Protein AF-A0A6L6L9D3-F1 (afdb_monomer_lite)

Foldseek 3Di:
DDDDLLRVLVVVLVVVQVVQDWDFDQDPVRDTDIRDHDDPVNSVVSSVVSSVVVVVVVVVVD

Sequence (62 aa):
MSKSNKELAVDVAIEYIRAHQKQIIVSSNNVFKETSMIDLESVNNIIKSVYETLDELDQSTD

Secondary structure (DSSP, 8-state):
-PPPHHHHHHHHHHHHHHHT---EEE-TTS-EEEPPPPPHHHHHHHHHHHHHHHHHHHHTT-

pLDDT: mean 82.41, std 8.87, range [48.75, 91.75]

Structure (mmCIF, N/CA/C/O backbone):
data_AF-A0A6L6L9D3-F1
#
_entry.id   AF-A0A6L6L9D3-F1
#
loop_
_atom_site.group_PDB
_atom_site.id
_atom_site.type_symbol
_atom_site.label_atom_id
_atom_site.label_alt_id
_atom_site.label_comp_id
_atom_site.label_asym_id
_atom_site.label_entity_id
_atom_site.label_seq_id
_atom_site.pdbx_PDB_ins_code
_atom_site.Cartn_x
_atom_site.Cartn_y
_atom_site.Cartn_z
_atom_site.occupancy
_atom_site.B_iso_or_equiv
_atom_site.auth_seq_id
_atom_site.auth_comp_id
_atom_site.auth_asym_id
_atom_site.auth_atom_id
_atom_site.pdbx_PDB_model_num
ATOM 1 N N . MET A 1 1 ? -15.413 -12.083 10.093 1.00 51.19 1 MET A N 1
ATOM 2 C CA . MET A 1 1 ? -14.808 -10.996 10.887 1.00 51.19 1 MET A CA 1
ATOM 3 C C . MET A 1 1 ? -14.593 -9.821 9.956 1.00 51.19 1 MET A C 1
ATOM 5 O O . MET A 1 1 ? -14.178 -10.067 8.829 1.00 51.19 1 MET A O 1
ATOM 9 N N . SER A 1 2 ? -14.931 -8.600 10.377 1.00 70.75 2 SER A N 1
ATOM 10 C CA . SER A 1 2 ? -14.529 -7.402 9.630 1.00 70.75 2 SER A CA 1
ATOM 11 C C . SER A 1 2 ? -13.012 -7.262 9.732 1.00 70.75 2 SER A C 1
ATOM 13 O O . SER A 1 2 ? -12.465 -7.512 10.806 1.00 70.75 2 SER A O 1
ATOM 15 N N . LYS A 1 3 ? -12.339 -6.932 8.628 1.00 75.06 3 LYS A N 1
ATOM 16 C CA . LYS A 1 3 ? -10.904 -6.628 8.654 1.00 75.06 3 LYS A CA 1
ATOM 17 C C . LYS A 1 3 ? -10.695 -5.297 9.371 1.00 75.06 3 LYS A C 1
ATOM 19 O O . LYS A 1 3 ? -11.517 -4.396 9.240 1.00 75.06 3 LYS A O 1
ATOM 24 N N . SER A 1 4 ? -9.605 -5.181 10.115 1.00 85.81 4 SER A N 1
ATOM 25 C CA . SER A 1 4 ? -9.153 -3.899 10.655 1.00 85.81 4 SER A CA 1
ATOM 26 C C . SER A 1 4 ? -8.601 -3.001 9.543 1.00 85.81 4 SER A C 1
ATOM 28 O O . SER A 1 4 ? -8.091 -3.493 8.533 1.00 85.81 4 SER A O 1
ATOM 30 N N . ASN A 1 5 ? -8.608 -1.682 9.752 1.00 83.75 5 ASN A N 1
ATOM 31 C CA . ASN A 1 5 ? -8.033 -0.718 8.799 1.00 83.75 5 ASN A CA 1
ATOM 32 C C . ASN A 1 5 ? -6.547 -0.989 8.517 1.00 83.75 5 ASN A C 1
ATOM 34 O O . ASN A 1 5 ? -6.074 -0.772 7.403 1.00 83.75 5 ASN A O 1
ATOM 38 N N . LYS A 1 6 ? -5.818 -1.549 9.495 1.00 82.31 6 LYS A N 1
ATOM 39 C CA . LYS A 1 6 ? -4.431 -2.004 9.308 1.00 82.31 6 LYS A CA 1
ATOM 40 C C . LYS A 1 6 ? -4.328 -3.139 8.295 1.00 82.31 6 LYS A C 1
ATOM 42 O O . LYS A 1 6 ? -3.467 -3.094 7.423 1.00 82.31 6 LYS A O 1
ATOM 47 N N . GLU A 1 7 ? -5.189 -4.147 8.403 1.00 86.25 7 GLU A N 1
ATOM 48 C CA . GLU A 1 7 ? -5.209 -5.270 7.459 1.00 86.25 7 GLU A CA 1
ATOM 49 C C . GLU A 1 7 ? -5.619 -4.803 6.060 1.00 86.25 7 GLU A C 1
ATOM 51 O O . GLU A 1 7 ? -5.007 -5.211 5.075 1.00 86.25 7 GLU A O 1
ATOM 56 N N . LEU A 1 8 ? -6.588 -3.886 5.968 1.00 88.88 8 LEU A N 1
ATOM 57 C CA . LEU A 1 8 ? -7.035 -3.346 4.687 1.00 88.88 8 LEU A CA 1
ATOM 58 C C . LEU A 1 8 ? -5.948 -2.507 3.995 1.00 88.88 8 LEU A C 1
ATOM 60 O O . LEU A 1 8 ? -5.732 -2.660 2.794 1.00 88.88 8 LEU A O 1
ATOM 64 N N . ALA A 1 9 ? -5.213 -1.677 4.739 1.00 86.69 9 ALA A N 1
ATOM 65 C CA . ALA A 1 9 ? -4.104 -0.896 4.192 1.00 86.69 9 ALA A CA 1
ATOM 66 C C . ALA A 1 9 ? -2.976 -1.782 3.636 1.00 86.69 9 ALA A C 1
ATOM 68 O O . ALA A 1 9 ? -2.406 -1.486 2.583 1.00 86.69 9 ALA A O 1
ATOM 69 N N . VAL A 1 10 ? -2.679 -2.898 4.310 1.00 87.75 10 VAL A N 1
ATOM 70 C CA . VAL A 1 10 ? -1.696 -3.883 3.835 1.00 87.75 10 VAL A CA 1
ATOM 71 C C . VAL A 1 10 ? -2.179 -4.573 2.557 1.00 87.75 10 VAL A C 1
ATOM 73 O O . VAL A 1 10 ? -1.406 -4.688 1.606 1.00 87.75 10 VAL A O 1
ATOM 76 N N . ASP A 1 11 ? -3.449 -4.980 2.493 1.00 89.38 11 ASP A N 1
ATOM 77 C CA . ASP A 1 11 ? -4.022 -5.603 1.294 1.00 89.38 11 ASP A CA 1
ATOM 78 C C . ASP A 1 11 ? -3.965 -4.667 0.077 1.00 89.38 11 ASP A C 1
ATOM 80 O O . ASP A 1 11 ? -3.568 -5.082 -1.013 1.00 89.38 11 ASP A O 1
ATOM 84 N N . VAL A 1 12 ? -4.296 -3.385 0.266 1.00 87.56 12 VAL A N 1
ATOM 85 C CA . VAL A 1 12 ? -4.221 -2.374 -0.800 1.00 87.56 12 VAL A CA 1
ATOM 86 C C . VAL A 1 12 ? -2.788 -2.210 -1.302 1.00 87.56 12 VAL A C 1
ATOM 88 O O . VAL A 1 12 ? -2.566 -2.156 -2.511 1.00 87.56 12 VAL A O 1
ATOM 91 N N . ALA A 1 13 ? -1.799 -2.187 -0.407 1.00 87.06 13 ALA A N 1
ATOM 92 C CA . ALA A 1 13 ? -0.399 -2.099 -0.807 1.00 87.06 13 ALA A CA 1
ATOM 93 C C . ALA A 1 13 ? 0.063 -3.327 -1.606 1.00 87.06 13 ALA A C 1
ATOM 95 O O . ALA A 1 13 ? 0.779 -3.178 -2.597 1.00 87.06 13 ALA A O 1
ATOM 96 N N . ILE A 1 14 ? -0.379 -4.531 -1.231 1.00 88.31 14 ILE A N 1
ATOM 97 C CA . ILE A 1 14 ? -0.082 -5.764 -1.976 1.00 88.31 14 ILE A CA 1
ATOM 98 C C . ILE A 1 14 ? -0.649 -5.688 -3.397 1.00 88.31 14 ILE A C 1
ATOM 100 O O . ILE A 1 14 ? 0.071 -5.964 -4.359 1.00 88.31 14 ILE A O 1
ATOM 104 N N . GLU A 1 15 ? -1.913 -5.293 -3.548 1.00 89.00 15 GLU A N 1
ATOM 105 C CA . GLU A 1 15 ? -2.545 -5.150 -4.865 1.00 89.00 15 GLU A CA 1
ATOM 106 C C . GLU A 1 15 ? -1.884 -4.047 -5.699 1.00 89.00 15 GLU A C 1
ATOM 108 O O . GLU A 1 15 ? -1.650 -4.222 -6.896 1.00 89.00 15 GLU A O 1
ATOM 113 N N . TYR A 1 16 ? -1.477 -2.946 -5.066 1.00 86.12 16 TYR A N 1
ATOM 114 C CA . TYR A 1 16 ? -0.759 -1.875 -5.746 1.00 86.12 16 TYR A CA 1
ATOM 115 C C . TYR A 1 16 ? 0.609 -2.338 -6.271 1.00 86.12 16 TYR A C 1
ATOM 117 O O . TYR A 1 16 ? 0.953 -2.058 -7.421 1.00 86.12 16 TYR A O 1
ATOM 125 N N . ILE A 1 17 ? 1.374 -3.098 -5.476 1.00 86.31 17 ILE A N 1
ATOM 126 C CA . ILE A 1 17 ? 2.649 -3.698 -5.908 1.00 86.31 17 ILE A CA 1
ATOM 127 C C . ILE A 1 17 ? 2.422 -4.670 -7.070 1.00 86.31 17 ILE A C 1
ATOM 129 O O . ILE A 1 17 ? 3.188 -4.664 -8.034 1.00 86.31 17 ILE A O 1
ATOM 133 N N . ARG A 1 18 ? 1.369 -5.496 -7.003 1.00 85.06 18 ARG A N 1
ATOM 134 C CA . ARG A 1 18 ? 1.003 -6.437 -8.076 1.00 85.06 18 ARG A CA 1
ATOM 135 C C . ARG A 1 18 ? 0.679 -5.713 -9.382 1.00 85.06 18 ARG A C 1
ATOM 137 O O . ARG A 1 18 ? 1.130 -6.154 -10.436 1.00 85.06 18 ARG A O 1
ATOM 144 N N . ALA A 1 19 ? -0.037 -4.593 -9.317 1.00 83.81 19 ALA A N 1
ATOM 145 C CA . ALA A 1 19 ? -0.355 -3.779 -10.488 1.00 83.81 19 ALA A CA 1
ATOM 146 C C . ALA A 1 19 ? 0.882 -3.100 -11.112 1.00 83.81 19 ALA A C 1
ATOM 148 O O . ALA A 1 19 ? 0.910 -2.875 -12.321 1.00 83.81 19 ALA A O 1
ATOM 149 N N . HIS A 1 20 ? 1.919 -2.819 -10.314 1.00 81.00 20 HIS A N 1
ATOM 150 C CA . HIS A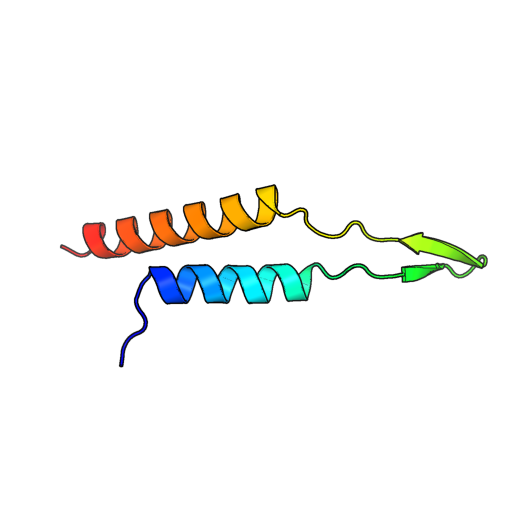 1 20 ? 3.136 -2.107 -10.734 1.00 81.00 20 HIS A CA 1
ATOM 151 C C . HIS A 1 20 ? 4.369 -3.016 -10.821 1.00 81.00 20 HIS A C 1
ATOM 153 O O . HIS A 1 20 ? 5.504 -2.578 -10.607 1.00 81.00 20 HIS A O 1
ATOM 159 N N . GLN A 1 21 ? 4.169 -4.297 -11.137 1.00 75.44 21 GLN A N 1
ATOM 160 C CA . GLN A 1 21 ? 5.284 -5.203 -11.388 1.00 75.44 21 GLN A CA 1
ATOM 161 C C . GLN A 1 21 ? 6.120 -4.730 -12.584 1.00 75.44 21 GLN A C 1
ATOM 163 O O . GLN A 1 21 ? 5.592 -4.232 -13.581 1.00 75.44 21 GLN A O 1
ATOM 168 N N . LYS A 1 22 ? 7.442 -4.917 -12.486 1.00 78.56 22 LYS A N 1
ATOM 169 C CA . LYS A 1 22 ? 8.386 -4.643 -13.574 1.00 78.56 22 LYS A CA 1
ATOM 170 C C . LYS A 1 22 ? 7.980 -5.442 -14.813 1.00 78.56 22 LYS A C 1
ATOM 172 O O . LYS A 1 22 ? 7.966 -6.671 -14.786 1.00 78.56 22 LYS A O 1
ATOM 177 N N . GLN A 1 23 ? 7.697 -4.743 -15.903 1.00 76.44 23 GLN A N 1
ATOM 178 C CA . GLN A 1 23 ? 7.403 -5.327 -17.203 1.00 76.44 23 GLN A CA 1
ATOM 179 C C . GLN A 1 23 ? 8.582 -5.070 -18.131 1.00 76.44 23 GLN A C 1
ATOM 181 O O . GLN A 1 23 ? 9.090 -3.951 -18.226 1.00 76.44 23 GLN A O 1
ATOM 186 N N . ILE A 1 24 ? 9.016 -6.121 -18.821 1.00 77.69 24 ILE A N 1
ATOM 187 C CA . ILE A 1 24 ? 9.978 -6.013 -19.912 1.00 77.69 24 ILE A CA 1
ATOM 188 C C . ILE A 1 24 ? 9.174 -6.128 -21.198 1.00 77.69 24 ILE A C 1
ATOM 190 O O . ILE A 1 24 ? 8.643 -7.190 -21.518 1.00 77.69 24 ILE A O 1
ATOM 194 N N . ILE A 1 25 ? 9.063 -5.018 -21.915 1.00 78.12 25 ILE A N 1
ATOM 195 C CA . ILE A 1 25 ? 8.308 -4.930 -23.159 1.00 78.12 25 ILE A CA 1
ATOM 196 C C . ILE A 1 25 ? 9.315 -4.855 -24.304 1.00 78.12 25 ILE A C 1
ATOM 198 O O . ILE A 1 25 ? 10.161 -3.959 -24.344 1.00 78.12 25 ILE A O 1
ATOM 202 N N . VAL A 1 26 ? 9.230 -5.791 -25.247 1.00 77.19 26 VAL A N 1
ATOM 203 C CA . VAL A 1 26 ? 10.017 -5.728 -26.484 1.00 77.19 26 VAL A CA 1
ATOM 204 C C . VAL A 1 26 ? 9.213 -4.909 -27.485 1.00 77.19 26 VAL A C 1
ATOM 206 O O . VAL A 1 26 ? 8.129 -5.309 -27.905 1.00 77.19 26 VAL A O 1
ATOM 209 N N . SER A 1 27 ? 9.719 -3.727 -27.831 1.00 76.81 27 SER A N 1
ATOM 210 C CA . SER A 1 27 ? 9.109 -2.888 -28.866 1.00 76.81 27 SER A CA 1
ATOM 211 C C . SER A 1 27 ? 9.323 -3.516 -30.251 1.00 76.81 27 SER A C 1
ATOM 213 O O . SER A 1 27 ? 10.274 -4.271 -30.448 1.00 76.81 27 SER A O 1
ATOM 215 N N . SER A 1 28 ? 8.492 -3.173 -31.241 1.00 79.88 28 SER A N 1
ATOM 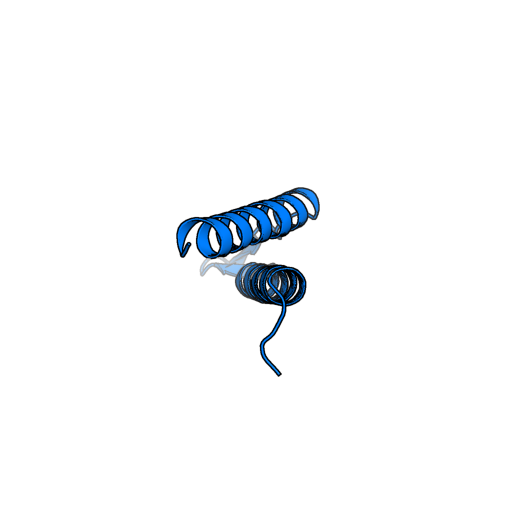216 C CA . SER A 1 28 ? 8.542 -3.745 -32.604 1.00 79.88 28 SER A CA 1
ATOM 217 C C . SER A 1 28 ? 9.883 -3.572 -33.337 1.00 79.88 28 SER A C 1
ATOM 219 O O . SER A 1 28 ? 10.105 -4.190 -34.371 1.00 79.88 28 SER A O 1
ATOM 221 N N . ASN A 1 29 ? 10.772 -2.725 -32.818 1.00 88.06 29 ASN A N 1
ATOM 222 C CA . ASN A 1 29 ? 12.129 -2.476 -33.303 1.00 88.06 29 ASN A CA 1
ATOM 223 C C . ASN A 1 29 ? 13.215 -3.217 -32.492 1.00 88.06 29 ASN A C 1
ATOM 225 O O . ASN A 1 29 ? 14.368 -2.791 -32.502 1.00 88.06 29 ASN A O 1
ATOM 229 N N . ASN A 1 30 ? 12.860 -4.276 -31.755 1.00 83.25 30 ASN A N 1
ATOM 230 C CA . ASN A 1 30 ? 13.752 -5.032 -30.865 1.00 83.25 30 ASN A CA 1
ATOM 231 C C . ASN A 1 30 ? 14.387 -4.215 -29.721 1.00 83.25 30 ASN A C 1
ATOM 233 O O . ASN A 1 30 ? 15.342 -4.669 -29.091 1.00 83.25 30 ASN A O 1
ATOM 237 N N . VAL A 1 31 ? 13.856 -3.030 -29.407 1.00 82.31 31 VAL A N 1
ATOM 238 C CA . VAL A 1 31 ? 14.304 -2.254 -28.244 1.00 82.31 31 VAL A CA 1
ATOM 239 C C . VAL A 1 31 ? 13.576 -2.737 -26.993 1.00 82.31 31 VAL A C 1
ATOM 241 O O . VAL A 1 31 ? 12.342 -2.746 -26.940 1.00 82.31 31 VAL A O 1
ATOM 244 N N . PHE A 1 32 ? 14.352 -3.102 -25.974 1.00 79.88 32 PHE A N 1
ATOM 245 C CA . PHE A 1 32 ? 13.844 -3.427 -24.646 1.00 79.88 32 PHE A CA 1
ATOM 246 C C . PHE A 1 32 ? 13.423 -2.144 -23.930 1.00 79.88 32 PHE A C 1
ATOM 248 O O . PHE A 1 32 ? 14.224 -1.225 -23.758 1.00 79.88 32 PHE A O 1
ATOM 255 N N . LYS A 1 33 ? 12.160 -2.080 -23.509 1.00 77.81 33 LYS A N 1
ATOM 256 C CA . LYS A 1 33 ? 11.669 -1.070 -22.574 1.00 77.81 33 LYS A CA 1
ATOM 257 C C . LYS A 1 33 ? 11.346 -1.755 -21.259 1.00 77.81 33 LYS A C 1
ATOM 259 O O . LYS A 1 33 ? 10.508 -2.652 -21.216 1.00 77.81 33 LYS A O 1
ATOM 264 N N . GLU A 1 34 ? 12.016 -1.326 -20.202 1.00 75.19 34 GLU A N 1
ATOM 265 C CA . GLU A 1 34 ? 11.713 -1.758 -18.844 1.00 75.19 34 GLU A CA 1
ATOM 266 C C . GLU A 1 34 ? 10.809 -0.718 -18.185 1.00 75.19 34 GLU A C 1
ATOM 268 O O . GLU A 1 34 ? 11.102 0.478 -18.238 1.00 75.19 34 GLU A O 1
ATOM 273 N N . THR A 1 35 ? 9.713 -1.154 -17.568 1.00 72.56 35 THR A N 1
ATOM 274 C CA . THR A 1 35 ? 8.976 -0.297 -16.636 1.00 72.56 35 THR A CA 1
ATOM 275 C C . THR A 1 35 ? 9.667 -0.329 -15.276 1.00 72.56 35 THR A C 1
ATOM 277 O O . THR A 1 35 ? 10.146 -1.374 -14.830 1.00 72.56 35 THR A O 1
ATOM 280 N N . SER A 1 36 ? 9.759 0.821 -14.612 1.00 70.62 36 SER A N 1
ATOM 281 C CA . SER A 1 36 ? 10.313 0.888 -13.261 1.00 70.62 36 SER A CA 1
ATOM 282 C C . SER A 1 36 ? 9.389 0.166 -12.284 1.00 70.62 36 SER A C 1
ATOM 284 O O . SER A 1 36 ? 8.173 0.352 -12.323 1.00 70.62 36 SER A O 1
ATOM 286 N N . MET A 1 37 ? 9.969 -0.650 -11.406 1.00 73.44 37 MET A N 1
ATOM 287 C CA . MET A 1 37 ? 9.249 -1.188 -10.254 1.00 73.44 37 MET A CA 1
ATOM 288 C C . MET A 1 37 ? 9.020 -0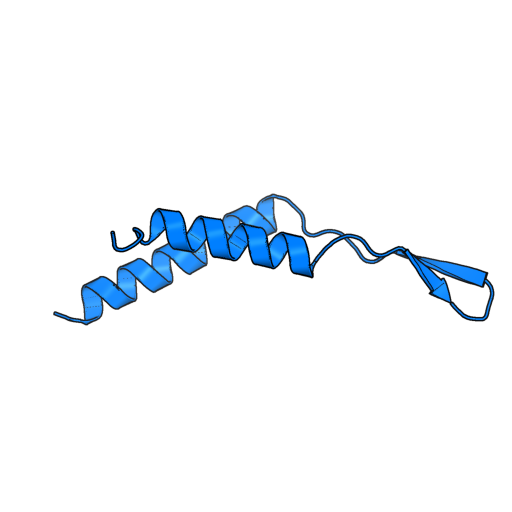.065 -9.238 1.00 73.44 37 MET A C 1
ATOM 290 O O . MET A 1 37 ? 9.869 0.818 -9.101 1.00 73.44 37 MET A O 1
ATOM 294 N N . ILE A 1 38 ? 7.901 -0.118 -8.517 1.00 8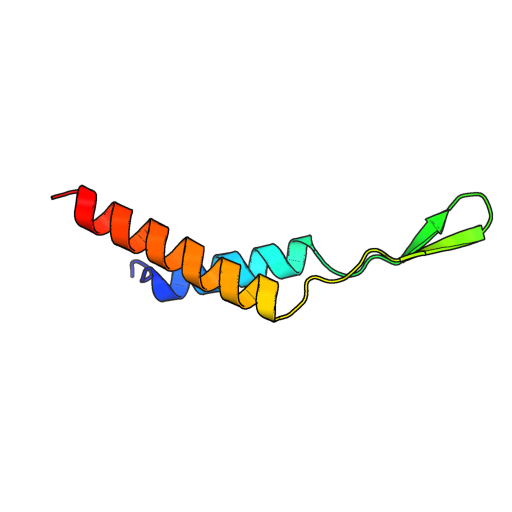2.75 38 ILE A N 1
ATOM 295 C CA . ILE A 1 38 ? 7.692 0.750 -7.358 1.00 82.75 38 ILE A CA 1
ATOM 296 C C . ILE A 1 38 ? 8.737 0.455 -6.271 1.00 82.75 38 ILE A C 1
ATOM 298 O O . ILE A 1 38 ? 9.017 -0.704 -5.959 1.00 82.75 38 ILE A O 1
ATOM 302 N N . ASP A 1 39 ? 9.334 1.501 -5.708 1.00 85.75 39 ASP A N 1
ATOM 303 C CA . ASP A 1 39 ? 10.280 1.379 -4.604 1.00 85.75 39 ASP A CA 1
ATOM 304 C C . ASP A 1 39 ? 9.563 1.183 -3.251 1.00 85.75 39 ASP A C 1
ATOM 306 O O . ASP A 1 39 ? 8.364 1.427 -3.094 1.00 85.75 39 ASP A O 1
ATOM 310 N N . LEU A 1 40 ? 10.314 0.729 -2.246 1.00 84.06 40 LEU A N 1
ATOM 311 C CA . LEU A 1 40 ? 9.773 0.419 -0.921 1.00 84.06 40 LEU A CA 1
ATOM 312 C C . LEU A 1 40 ? 9.267 1.659 -0.162 1.00 84.06 40 LEU A C 1
ATOM 314 O O . LEU A 1 40 ? 8.358 1.542 0.659 1.00 84.06 40 LEU A O 1
ATOM 318 N N . GLU A 1 41 ? 9.840 2.836 -0.407 1.00 90.38 41 GLU A N 1
ATOM 319 C CA . GLU A 1 41 ? 9.409 4.077 0.241 1.00 90.38 41 GLU A CA 1
ATOM 320 C C . GLU A 1 41 ? 8.018 4.477 -0.258 1.00 90.38 41 GLU A C 1
ATOM 322 O O . GLU A 1 41 ? 7.122 4.737 0.547 1.00 90.38 41 GLU A O 1
ATOM 327 N N . SER A 1 42 ? 7.801 4.395 -1.569 1.00 87.69 42 SER A N 1
ATOM 328 C CA . SER A 1 42 ? 6.497 4.580 -2.199 1.00 87.69 42 SER A CA 1
ATOM 329 C C . SER A 1 42 ? 5.453 3.597 -1.649 1.00 87.69 42 SER A C 1
ATOM 331 O O . SER A 1 42 ? 4.341 4.006 -1.314 1.00 87.69 42 SER A O 1
ATOM 333 N N . VAL A 1 43 ? 5.812 2.321 -1.455 1.00 87.25 43 VAL A N 1
ATOM 334 C CA . VAL A 1 43 ? 4.932 1.323 -0.811 1.00 87.25 43 VAL A CA 1
ATOM 335 C C . VAL A 1 43 ? 4.569 1.724 0.623 1.00 87.25 43 VAL A C 1
ATOM 337 O O . VAL A 1 43 ? 3.397 1.680 0.999 1.00 87.25 43 VAL A O 1
ATOM 340 N N . ASN A 1 44 ? 5.547 2.143 1.429 1.00 90.62 44 ASN A N 1
ATOM 341 C CA . ASN A 1 44 ? 5.303 2.566 2.810 1.00 90.62 44 ASN A CA 1
ATOM 342 C C . ASN A 1 44 ? 4.378 3.785 2.885 1.00 90.62 44 ASN A C 1
ATOM 344 O O . ASN A 1 44 ? 3.523 3.856 3.769 1.00 90.62 44 ASN A O 1
ATOM 348 N N . ASN A 1 45 ? 4.535 4.728 1.958 1.00 91.25 45 ASN A N 1
ATOM 349 C CA . ASN A 1 45 ? 3.690 5.915 1.882 1.00 91.25 45 ASN A CA 1
ATOM 350 C C . ASN A 1 45 ? 2.242 5.556 1.528 1.00 91.25 45 ASN A C 1
ATOM 352 O O . ASN A 1 45 ? 1.323 6.100 2.136 1.00 91.25 45 ASN A O 1
ATOM 356 N N . ILE A 1 46 ? 2.032 4.588 0.628 1.00 89.38 46 ILE A N 1
ATOM 357 C CA . ILE A 1 46 ? 0.693 4.073 0.302 1.00 89.38 46 ILE A CA 1
ATOM 358 C C . ILE A 1 46 ? 0.036 3.455 1.539 1.00 89.38 46 ILE A C 1
ATOM 360 O O . ILE A 1 46 ? -1.096 3.806 1.857 1.00 89.38 46 ILE A O 1
ATOM 364 N N . ILE A 1 47 ? 0.744 2.583 2.269 1.00 90.94 47 ILE A N 1
ATOM 365 C CA . ILE A 1 47 ? 0.199 1.939 3.478 1.00 90.94 47 ILE A CA 1
ATOM 366 C C . ILE A 1 47 ? -0.237 2.993 4.501 1.00 90.94 47 ILE A C 1
ATOM 368 O O . ILE A 1 47 ? -1.343 2.905 5.031 1.00 90.94 47 ILE A O 1
ATOM 372 N N . LYS A 1 48 ? 0.615 3.992 4.766 1.00 91.50 48 LYS A N 1
ATOM 373 C CA . LYS A 1 48 ? 0.308 5.071 5.717 1.00 91.50 48 LYS A CA 1
ATOM 374 C C . LYS A 1 48 ? -0.903 5.885 5.280 1.00 91.50 48 LYS A C 1
ATOM 376 O O . LYS A 1 48 ? -1.836 6.023 6.057 1.00 91.50 48 LYS A O 1
ATOM 381 N N . SER A 1 49 ? -0.913 6.350 4.032 1.00 91.69 49 SER A N 1
ATOM 382 C CA . SER A 1 49 ? -1.988 7.200 3.514 1.00 91.69 49 SER A CA 1
ATOM 383 C C . SER A 1 49 ? -3.338 6.480 3.495 1.00 91.69 49 SER A C 1
ATOM 385 O O . SER A 1 49 ? -4.352 7.061 3.878 1.00 91.69 49 SER A O 1
ATOM 387 N N . VAL A 1 50 ? -3.362 5.201 3.105 1.00 90.50 50 VAL A N 1
ATOM 388 C CA . VAL A 1 50 ? -4.588 4.391 3.126 1.00 90.50 50 VAL A CA 1
ATOM 389 C C . VAL A 1 50 ? -5.057 4.160 4.558 1.00 90.50 50 VAL A C 1
ATOM 391 O O . VAL A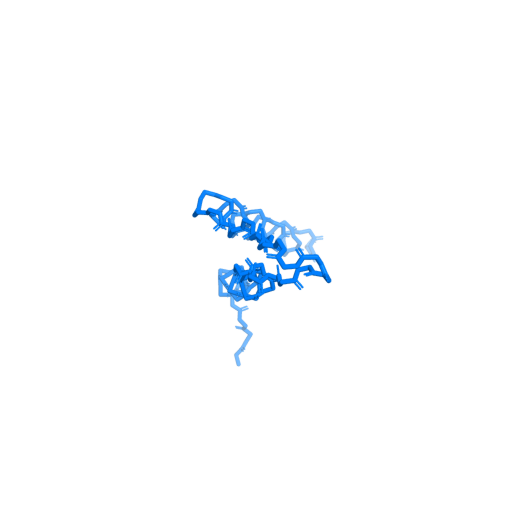 1 50 ? -6.243 4.309 4.829 1.00 90.50 50 VAL A O 1
ATOM 394 N N . TYR A 1 51 ? -4.149 3.830 5.482 1.00 90.81 51 TYR A N 1
ATOM 395 C CA . TYR A 1 51 ? -4.500 3.670 6.892 1.00 90.81 51 TYR A CA 1
ATOM 396 C C . TYR A 1 51 ? -5.103 4.952 7.477 1.00 90.81 51 TYR A C 1
ATOM 398 O O . TYR A 1 51 ? -6.176 4.887 8.066 1.00 90.81 51 TYR A O 1
ATOM 406 N N . GLU A 1 52 ? -4.445 6.098 7.280 1.00 91.75 52 GLU A N 1
ATOM 407 C CA . GLU A 1 52 ? -4.914 7.407 7.756 1.00 91.75 52 GLU A CA 1
ATOM 408 C C . GLU A 1 52 ? -6.300 7.735 7.192 1.00 91.75 52 GLU A C 1
ATOM 410 O O . GLU A 1 52 ? -7.202 8.074 7.948 1.00 91.75 52 GLU A O 1
ATOM 415 N N . THR A 1 53 ? -6.510 7.518 5.890 1.00 90.62 53 THR A N 1
ATOM 416 C CA . THR A 1 53 ? -7.812 7.755 5.246 1.00 90.62 53 THR A CA 1
ATOM 417 C C . THR A 1 53 ? -8.917 6.884 5.850 1.00 90.62 53 THR A C 1
ATOM 419 O O . THR A 1 53 ? -10.032 7.349 6.065 1.00 90.62 53 THR A O 1
ATOM 422 N N . LEU A 1 54 ? -8.636 5.606 6.112 1.00 87.88 54 LEU A N 1
ATOM 423 C CA . LEU A 1 54 ? -9.616 4.691 6.701 1.00 87.88 54 LEU A CA 1
ATOM 424 C C . LEU A 1 54 ? -9.916 5.038 8.167 1.00 87.88 54 LEU A C 1
ATOM 426 O O . LEU A 1 54 ? -11.064 4.953 8.586 1.00 87.88 54 LEU A O 1
ATOM 430 N N . ASP A 1 55 ? -8.900 5.447 8.929 1.00 88.81 55 ASP A N 1
ATOM 431 C CA . ASP A 1 55 ? -9.048 5.896 10.318 1.00 88.81 55 ASP A CA 1
ATOM 432 C C . ASP A 1 55 ? -9.894 7.179 10.399 1.00 88.81 55 ASP A C 1
ATOM 434 O O . ASP A 1 55 ? -10.824 7.256 11.198 1.00 88.81 55 ASP A O 1
ATOM 438 N N . GLU A 1 56 ? -9.651 8.146 9.508 1.00 90.00 56 GLU A N 1
ATOM 439 C CA . GLU A 1 56 ? -10.458 9.366 9.392 1.00 90.00 56 GLU A CA 1
ATOM 440 C C . GLU A 1 56 ? -11.920 9.071 9.030 1.00 90.00 56 GLU A C 1
ATOM 442 O O . GLU A 1 56 ? -12.829 9.693 9.583 1.00 90.00 56 GLU A O 1
ATOM 447 N N . LEU A 1 57 ? -12.174 8.121 8.123 1.00 85.62 57 LEU A N 1
ATOM 448 C CA . LEU A 1 57 ? -13.534 7.712 7.748 1.00 85.62 57 LEU A CA 1
ATOM 449 C C . LEU A 1 57 ? -14.288 7.062 8.914 1.00 85.62 57 LEU A C 1
ATOM 451 O O . LEU A 1 57 ? -15.466 7.357 9.120 1.00 85.62 57 LEU A O 1
ATOM 455 N N . ASP A 1 58 ? -13.615 6.229 9.707 1.00 82.75 58 ASP A N 1
ATOM 456 C CA . ASP A 1 58 ? -14.216 5.642 10.908 1.00 82.75 58 ASP A CA 1
ATOM 457 C C . ASP A 1 58 ? -14.531 6.719 11.957 1.00 82.75 58 ASP A C 1
ATOM 459 O O . ASP A 1 58 ? -15.607 6.697 12.551 1.00 82.75 58 ASP A O 1
ATOM 463 N N . GLN A 1 59 ? -13.641 7.699 12.149 1.00 81.19 59 GLN A N 1
ATOM 464 C CA . GLN A 1 59 ? -13.847 8.793 13.107 1.00 81.19 59 GLN A CA 1
ATOM 465 C C . GLN A 1 59 ? -14.897 9.823 12.664 1.00 81.19 59 GLN A C 1
ATOM 467 O O . GLN A 1 59 ? -15.468 10.510 13.506 1.00 81.19 59 GLN A O 1
ATOM 472 N N . SER A 1 60 ? -15.145 9.963 11.361 1.00 72.38 60 SER A N 1
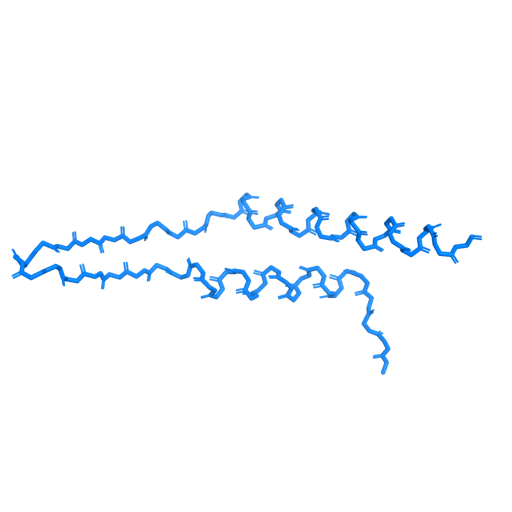ATOM 473 C CA . SER A 1 60 ? -16.119 10.918 10.804 1.00 72.38 60 SER A CA 1
ATOM 474 C C . SER A 1 60 ? -17.534 10.348 10.657 1.00 72.38 60 SER A C 1
ATOM 476 O O . SER A 1 60 ? -18.430 11.045 10.177 1.00 72.38 60 SER A O 1
ATOM 478 N N . THR A 1 61 ? -17.742 9.097 11.075 1.00 59.75 61 THR A N 1
ATOM 479 C CA . THR A 1 61 ? -19.048 8.421 11.063 1.00 59.75 61 THR A CA 1
ATOM 480 C C . THR A 1 61 ? -19.751 8.449 12.442 1.00 59.75 61 THR A C 1
ATOM 482 O O . THR A 1 61 ? -20.830 7.872 12.581 1.00 59.75 61 THR A O 1
ATOM 485 N N . ASP A 1 62 ? -19.193 9.162 13.431 1.00 48.75 62 ASP A N 1
ATOM 486 C CA . ASP A 1 62 ? -19.814 9.530 14.726 1.00 48.75 62 ASP A CA 1
ATOM 487 C C . ASP A 1 62 ? -20.227 11.019 14.749 1.00 48.75 62 ASP A C 1
ATOM 489 O O . ASP A 1 62 ? -21.298 11.338 15.323 1.00 48.75 62 ASP A O 1
#

Radius of gyration: 16.79 Å; chains: 1; bounding box: 34×22×48 Å

Organism: NCBI:txid166486